Protein AF-A0A7C8Z5J9-F1 (afdb_monomer)

Organism: Opuntia streptacantha (NCBI:txid393608)

Structure (mmCIF, N/CA/C/O backbone):
data_AF-A0A7C8Z5J9-F1
#
_entry.id   AF-A0A7C8Z5J9-F1
#
loop_
_atom_site.group_PDB
_atom_site.id
_atom_site.type_symbol
_atom_site.label_atom_id
_atom_site.label_alt_id
_atom_site.label_comp_id
_atom_site.label_asym_id
_atom_site.label_entity_id
_atom_site.label_seq_id
_atom_site.pdbx_PDB_ins_code
_atom_site.Cartn_x
_atom_site.Cartn_y
_atom_site.Cartn_z
_atom_site.occupancy
_atom_site.B_iso_or_equiv
_atom_site.auth_seq_id
_atom_site.auth_comp_id
_atom_site.auth_asym_id
_atom_site.auth_atom_id
_atom_site.pdbx_PDB_model_num
ATOM 1 N N . ASN A 1 1 ? -13.419 -12.374 -8.502 1.00 90.88 1 ASN A N 1
ATOM 2 C CA . ASN A 1 1 ? -13.092 -11.054 -9.086 1.00 90.88 1 ASN A CA 1
ATOM 3 C C . ASN A 1 1 ? -13.280 -11.085 -10.606 1.00 90.88 1 ASN A C 1
ATOM 5 O O . ASN A 1 1 ? -12.340 -11.449 -11.307 1.00 90.88 1 ASN A O 1
ATOM 9 N N . PRO A 1 2 ? -14.476 -10.765 -11.131 1.00 92.62 2 PRO A N 1
ATOM 10 C CA . PRO A 1 2 ? -14.713 -10.755 -12.578 1.00 92.62 2 PRO A CA 1
ATOM 11 C C . PRO A 1 2 ? -14.007 -9.598 -13.309 1.00 92.62 2 PRO A C 1
ATOM 13 O O . PRO A 1 2 ? -13.782 -9.714 -14.511 1.00 92.62 2 PRO A O 1
ATOM 16 N N . VAL A 1 3 ? -13.635 -8.524 -12.597 1.00 96.44 3 VAL A N 1
ATOM 17 C CA . VAL A 1 3 ? -13.007 -7.320 -13.164 1.00 96.44 3 VAL A CA 1
ATOM 18 C C . VAL A 1 3 ? -11.519 -7.552 -13.427 1.00 96.44 3 VAL A C 1
ATOM 20 O O . VAL A 1 3 ? -11.100 -7.603 -14.579 1.00 96.44 3 VAL A O 1
ATOM 23 N N . HIS A 1 4 ? -10.718 -7.752 -12.376 1.00 95.44 4 HIS A N 1
ATOM 24 C CA . HIS A 1 4 ? -9.261 -7.865 -12.521 1.00 95.44 4 HIS A CA 1
ATOM 25 C C . HIS A 1 4 ? -8.777 -9.305 -12.695 1.00 95.44 4 HIS A C 1
ATOM 27 O O . HIS A 1 4 ? -7.658 -9.507 -13.153 1.00 95.44 4 HIS A O 1
ATOM 33 N N . LYS A 1 5 ? -9.600 -10.310 -12.350 1.00 96.69 5 LYS A N 1
ATOM 34 C CA . LYS A 1 5 ? -9.246 -11.745 -12.420 1.00 96.69 5 LYS A CA 1
ATOM 35 C C . LYS A 1 5 ? -7.921 -12.084 -11.714 1.00 96.69 5 LYS A C 1
ATOM 37 O O . LYS A 1 5 ? -7.218 -13.007 -12.112 1.00 96.69 5 LYS A O 1
ATOM 42 N N . LYS A 1 6 ? -7.598 -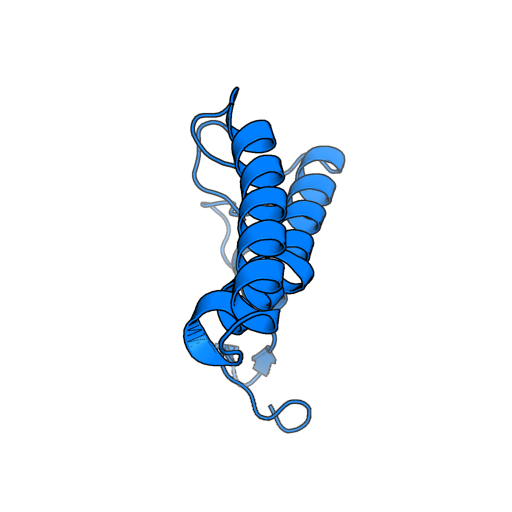11.333 -10.660 1.00 95.62 6 LYS A N 1
ATOM 43 C CA . LYS A 1 6 ? -6.409 -11.503 -9.819 1.00 95.62 6 LYS A CA 1
ATOM 44 C C . LYS A 1 6 ? -6.789 -11.979 -8.419 1.00 95.62 6 LYS A C 1
ATOM 46 O O . LYS A 1 6 ? -7.922 -11.779 -7.974 1.00 95.62 6 LYS A O 1
ATOM 51 N N . VAL A 1 7 ? -5.814 -12.599 -7.763 1.00 96.56 7 VAL A N 1
ATOM 52 C CA . VAL A 1 7 ? -5.786 -12.858 -6.317 1.00 96.56 7 VAL A CA 1
ATOM 53 C C . VAL A 1 7 ? -4.953 -11.767 -5.622 1.00 96.56 7 VAL A C 1
ATOM 55 O O . VAL A 1 7 ? -4.088 -11.192 -6.288 1.00 96.56 7 VAL A O 1
ATOM 58 N N . PRO A 1 8 ? -5.170 -11.494 -4.319 1.00 97.50 8 PRO A N 1
ATOM 59 C CA . PRO A 1 8 ? -6.138 -12.132 -3.416 1.00 97.50 8 PRO A CA 1
ATOM 60 C C . PRO A 1 8 ? -7.597 -11.689 -3.632 1.00 97.50 8 PRO A C 1
ATOM 62 O O . PRO A 1 8 ? -7.880 -10.615 -4.156 1.00 97.50 8 PRO A O 1
ATOM 65 N N . VAL A 1 9 ? -8.530 -12.553 -3.216 1.00 98.06 9 VAL A N 1
ATOM 66 C CA . VAL A 1 9 ? -9.964 -12.251 -3.072 1.00 98.06 9 VAL A CA 1
ATOM 67 C C . VAL A 1 9 ? -10.399 -12.777 -1.709 1.00 98.06 9 VAL A C 1
ATOM 69 O O . VAL A 1 9 ? -10.289 -13.978 -1.464 1.00 98.06 9 VAL A O 1
ATOM 72 N N . LEU A 1 10 ? -10.890 -11.901 -0.835 1.00 98.31 10 LEU A N 1
ATOM 73 C CA . LEU A 1 10 ? -11.493 -12.298 0.436 1.00 98.31 10 LEU A CA 1
ATOM 74 C C . LEU A 1 10 ? -12.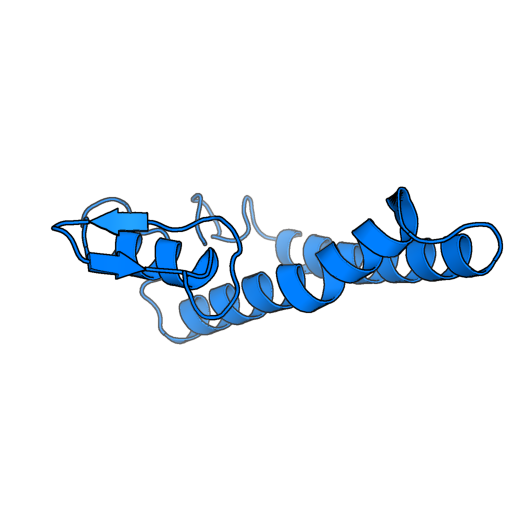987 -12.547 0.221 1.00 98.31 10 LEU A C 1
ATOM 76 O O . LEU A 1 10 ? -13.677 -11.702 -0.346 1.00 98.31 10 LEU A O 1
ATOM 80 N N . VAL A 1 11 ? -13.497 -13.687 0.687 1.00 98.06 11 VAL A N 1
ATOM 81 C CA . VAL A 1 11 ? -14.937 -13.979 0.701 1.00 98.06 11 VAL A CA 1
ATOM 82 C C . VAL A 1 11 ? -15.398 -14.047 2.151 1.00 98.06 11 VAL A C 1
ATOM 84 O O . VAL A 1 11 ? -14.979 -14.935 2.888 1.00 98.06 11 VAL A O 1
ATOM 87 N N . HIS A 1 12 ? -16.255 -13.111 2.559 1.00 98.00 12 HIS A N 1
ATOM 88 C CA . HIS A 1 12 ? -16.813 -13.043 3.910 1.00 98.00 12 HIS A CA 1
ATOM 89 C C . HIS A 1 12 ? -18.334 -12.868 3.829 1.00 98.00 12 HIS A C 1
ATOM 91 O O . HIS A 1 12 ? -18.818 -11.895 3.251 1.00 98.00 12 HIS A O 1
ATOM 97 N N . ASN A 1 13 ? -19.093 -13.819 4.389 1.00 96.75 13 ASN A N 1
ATOM 98 C CA . ASN A 1 13 ? -20.565 -13.853 4.343 1.00 96.75 13 ASN A CA 1
ATOM 99 C C . ASN A 1 13 ? -21.119 -13.701 2.915 1.00 96.75 13 ASN A C 1
ATOM 101 O O . ASN A 1 13 ? -21.925 -12.811 2.643 1.00 96.75 13 ASN A O 1
ATOM 105 N N . ASP A 1 14 ? -20.602 -14.520 1.994 1.00 96.19 14 ASP A N 1
ATOM 106 C CA . ASP A 1 14 ? -20.942 -14.533 0.562 1.00 96.19 14 ASP A CA 1
ATOM 107 C C . ASP A 1 14 ? -20.673 -13.218 -0.198 1.00 96.19 14 ASP A C 1
ATOM 109 O O . ASP A 1 14 ? -21.014 -13.083 -1.375 1.00 96.19 14 ASP A O 1
ATOM 113 N N . LYS A 1 15 ? -19.996 -12.249 0.433 1.00 97.12 15 LYS A N 1
ATOM 114 C CA . LYS A 1 15 ? -19.533 -11.009 -0.199 1.00 97.12 15 LYS A CA 1
ATOM 115 C C . LYS A 1 15 ? -18.054 -11.129 -0.538 1.00 97.12 15 LYS A C 1
ATOM 117 O O . LYS A 1 15 ? -17.242 -11.509 0.302 1.00 97.12 15 LYS A O 1
ATOM 122 N N . SER A 1 16 ? -17.706 -10.806 -1.781 1.00 97.56 16 SER A N 1
ATOM 123 C CA . SER A 1 16 ? -16.321 -10.814 -2.261 1.00 97.56 16 SER A CA 1
ATOM 124 C C . SER A 1 16 ? -15.705 -9.419 -2.183 1.00 97.56 16 SER A C 1
ATOM 126 O O . SER A 1 16 ? -16.283 -8.471 -2.711 1.00 97.56 16 SER A O 1
ATOM 128 N N . ILE A 1 17 ? -14.512 -9.320 -1.600 1.00 98.25 17 ILE A N 1
ATOM 129 C CA . ILE A 1 17 ? -13.681 -8.112 -1.526 1.00 98.25 17 ILE A CA 1
ATOM 130 C C . ILE A 1 17 ? -12.367 -8.404 -2.256 1.00 98.25 17 ILE A C 1
ATOM 132 O O . ILE A 1 17 ? -11.833 -9.514 -2.188 1.00 98.25 17 ILE A O 1
ATOM 136 N N . VAL A 1 18 ? -11.884 -7.432 -3.022 1.00 97.62 18 VAL A N 1
ATOM 137 C CA . VAL A 1 18 ? -10.734 -7.556 -3.928 1.00 97.62 18 VAL A CA 1
ATOM 138 C C . VAL A 1 18 ? -9.753 -6.419 -3.664 1.00 97.62 18 VAL A C 1
ATOM 140 O O . VAL A 1 18 ? -10.142 -5.441 -3.036 1.00 97.62 18 VAL A O 1
ATOM 143 N N . GLU A 1 19 ? -8.528 -6.547 -4.178 1.00 97.06 19 GLU A N 1
ATOM 144 C CA . GLU A 1 19 ? -7.367 -5.692 -3.878 1.00 97.06 19 GLU A CA 1
ATOM 145 C C . GLU A 1 19 ? -6.838 -5.894 -2.451 1.00 97.06 19 GLU A C 1
ATOM 147 O O . GLU A 1 19 ? -7.570 -5.790 -1.471 1.00 97.06 19 GLU A O 1
ATOM 152 N N . SER A 1 20 ? -5.547 -6.214 -2.323 1.00 97.25 20 SER A N 1
ATOM 153 C CA . SER A 1 20 ? -4.911 -6.568 -1.043 1.00 97.25 20 SER A CA 1
ATOM 154 C C . SER A 1 20 ? -5.063 -5.472 0.012 1.00 97.25 20 SER A C 1
ATOM 156 O O . SER A 1 20 ? -5.461 -5.768 1.134 1.00 97.25 20 SER A O 1
ATOM 158 N N . GLN A 1 21 ? -4.810 -4.215 -0.356 1.00 97.19 21 GLN A N 1
ATOM 159 C CA . GLN A 1 21 ? -4.937 -3.069 0.549 1.00 97.19 21 GLN A CA 1
ATOM 160 C C . GLN A 1 21 ? -6.381 -2.865 1.026 1.00 97.19 21 GLN A C 1
ATOM 162 O O . GLN A 1 21 ? -6.622 -2.698 2.217 1.00 97.19 21 GLN A O 1
ATOM 167 N N . ILE A 1 22 ? -7.359 -2.972 0.120 1.00 97.81 22 ILE A N 1
ATOM 168 C CA . ILE A 1 22 ? -8.787 -2.858 0.457 1.00 97.81 22 ILE A CA 1
ATOM 169 C C . ILE A 1 22 ? -9.222 -4.014 1.368 1.00 97.81 22 ILE A C 1
ATOM 171 O O . ILE A 1 22 ? -9.990 -3.812 2.306 1.00 97.81 22 ILE A O 1
ATOM 175 N N . ILE A 1 23 ? -8.726 -5.230 1.116 1.00 98.25 23 ILE A N 1
ATOM 176 C CA . ILE A 1 23 ? -8.969 -6.393 1.978 1.00 98.25 23 ILE A CA 1
ATOM 177 C C . ILE A 1 23 ? -8.435 -6.138 3.394 1.00 98.25 23 ILE A C 1
ATOM 179 O O . ILE A 1 23 ? -9.127 -6.462 4.357 1.00 98.25 23 ILE A O 1
ATOM 183 N N . LEU A 1 24 ? -7.238 -5.560 3.531 1.00 97.25 24 LEU A N 1
ATOM 184 C CA . LEU A 1 24 ? -6.656 -5.238 4.836 1.00 97.25 24 LEU A CA 1
ATOM 185 C C . LEU A 1 24 ? -7.453 -4.157 5.576 1.00 97.25 24 LEU A C 1
ATOM 187 O O . LEU A 1 24 ? -7.744 -4.348 6.753 1.00 97.25 24 LEU A O 1
ATOM 191 N N . GLU A 1 25 ? -7.876 -3.085 4.898 1.00 96.88 25 GLU A N 1
ATOM 192 C CA . GLU A 1 25 ? -8.744 -2.062 5.508 1.00 96.88 25 GLU A CA 1
ATOM 193 C C . GLU A 1 25 ? -10.088 -2.664 5.955 1.00 96.88 25 GLU A C 1
ATOM 195 O O . GLU A 1 25 ? -10.541 -2.424 7.072 1.00 96.88 25 GLU A O 1
ATOM 200 N N . TYR A 1 26 ? -10.693 -3.534 5.140 1.00 97.44 26 TYR A N 1
ATOM 201 C CA . TYR A 1 26 ? -11.918 -4.239 5.521 1.00 97.44 26 TYR A CA 1
ATOM 202 C C . TYR A 1 26 ? -11.730 -5.120 6.763 1.00 97.44 26 TYR A C 1
ATOM 204 O O . TYR A 1 26 ? -12.616 -5.181 7.618 1.00 97.44 26 TYR A O 1
ATOM 212 N N . ILE A 1 27 ? -10.599 -5.827 6.858 1.00 97.06 27 ILE A N 1
ATOM 213 C CA . ILE A 1 27 ? -10.274 -6.649 8.028 1.00 97.06 27 ILE A CA 1
ATOM 214 C C . ILE A 1 27 ? -10.147 -5.765 9.273 1.00 97.06 27 ILE A C 1
ATOM 216 O O . ILE A 1 27 ? -10.750 -6.088 10.298 1.00 97.06 27 ILE A O 1
ATOM 220 N N . ASP A 1 28 ? -9.427 -4.649 9.164 1.00 96.25 28 ASP A N 1
ATOM 221 C CA . ASP A 1 28 ? -9.211 -3.699 10.257 1.00 96.25 28 ASP A CA 1
ATOM 222 C C . ASP A 1 28 ? -10.529 -3.127 10.808 1.00 96.25 28 ASP A C 1
ATOM 224 O O . ASP A 1 28 ? -10.741 -3.059 12.018 1.00 96.25 28 ASP A O 1
ATOM 228 N N . GLU A 1 29 ? -11.467 -2.794 9.919 1.00 96.25 29 GLU A N 1
ATOM 229 C CA . GLU A 1 29 ? -12.778 -2.251 10.289 1.00 96.25 29 GLU A CA 1
ATOM 230 C C . GLU A 1 29 ? -13.763 -3.316 10.805 1.00 96.25 29 GLU A C 1
ATOM 232 O O . GLU A 1 29 ? -14.691 -2.999 11.553 1.00 96.25 29 GLU A O 1
ATOM 237 N N . THR A 1 30 ? -13.591 -4.583 10.413 1.00 97.12 30 THR A N 1
ATOM 238 C CA . THR A 1 30 ? -14.532 -5.669 10.745 1.00 97.12 30 THR A CA 1
ATOM 239 C C . THR A 1 30 ? -14.206 -6.351 12.074 1.00 97.12 30 THR A C 1
ATOM 241 O O . THR A 1 30 ? -15.124 -6.734 12.806 1.00 97.12 30 THR A O 1
ATOM 244 N N . TRP A 1 31 ? -12.920 -6.526 12.399 1.00 95.06 31 TRP A N 1
ATOM 245 C CA . TRP A 1 31 ? -12.476 -7.241 13.600 1.00 95.06 31 TRP A CA 1
ATOM 246 C C . TRP A 1 31 ? -11.717 -6.313 14.558 1.00 95.06 31 TRP A C 1
ATOM 248 O O . TRP A 1 31 ? -10.496 -6.186 14.461 1.00 95.06 31 TRP A O 1
ATOM 258 N N . PRO A 1 32 ? -12.409 -5.695 15.532 1.00 88.12 32 PRO A N 1
ATOM 259 C CA . PRO A 1 32 ? -11.769 -4.779 16.466 1.00 88.12 32 PRO A CA 1
ATOM 260 C C . PRO A 1 32 ? -10.809 -5.502 17.425 1.00 88.12 32 PRO A C 1
ATOM 262 O O . PRO A 1 32 ? -10.979 -6.680 17.745 1.00 88.12 32 PRO A O 1
ATOM 265 N N . GLY A 1 33 ? -9.829 -4.759 17.946 1.00 88.56 33 GLY A N 1
ATOM 266 C CA . GLY A 1 33 ? -8.920 -5.200 19.015 1.00 88.56 33 GLY A CA 1
ATOM 267 C C . GLY A 1 33 ? -7.449 -5.299 18.610 1.00 88.56 33 GLY A C 1
ATOM 268 O O . GLY A 1 33 ? -6.589 -5.237 19.482 1.00 88.56 33 GLY A O 1
ATOM 269 N N . HIS A 1 34 ? -7.156 -5.380 17.310 1.00 87.19 34 HIS A N 1
ATOM 270 C CA . HIS A 1 34 ? -5.789 -5.407 16.779 1.00 87.19 34 HIS A CA 1
ATOM 271 C C . HIS A 1 34 ? -5.690 -4.480 15.560 1.00 87.19 34 HIS A C 1
ATOM 273 O O . HIS A 1 34 ? -5.746 -4.968 14.433 1.00 87.19 34 HIS A O 1
ATOM 279 N N . PRO A 1 35 ? -5.609 -3.152 15.774 1.00 91.81 35 PRO A N 1
ATOM 280 C CA . PRO A 1 35 ? -5.629 -2.198 14.677 1.00 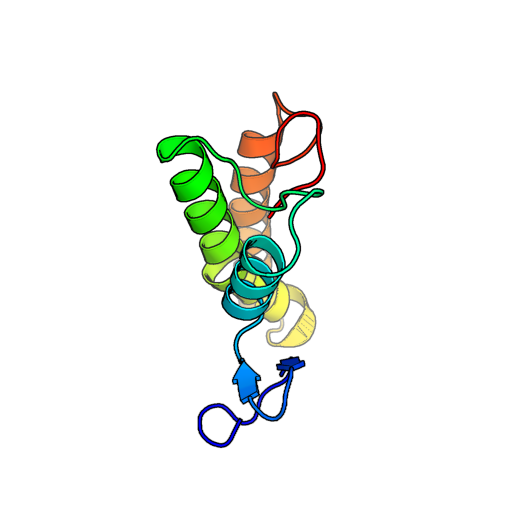91.81 35 PRO A CA 1
ATOM 281 C C . PRO A 1 35 ? -4.378 -2.345 13.804 1.00 91.81 35 PRO A C 1
ATOM 283 O O . PRO A 1 35 ? -3.253 -2.264 14.295 1.00 91.81 35 PRO A O 1
ATOM 286 N N . ILE A 1 36 ? -4.600 -2.544 12.512 1.00 94.81 36 ILE A N 1
ATOM 287 C CA . ILE A 1 36 ? -3.609 -2.493 11.439 1.00 94.81 36 ILE A CA 1
ATOM 288 C C . ILE A 1 36 ? -3.376 -1.028 11.055 1.00 94.81 36 ILE A C 1
ATOM 290 O O . ILE A 1 36 ? -2.235 -0.609 10.854 1.00 94.81 36 ILE A O 1
ATOM 294 N N . MET A 1 37 ? -4.447 -0.228 10.993 1.00 95.56 37 MET A N 1
ATOM 295 C CA . MET A 1 37 ? -4.353 1.188 10.648 1.00 95.56 37 MET A CA 1
ATOM 296 C C . MET A 1 37 ? -4.157 2.075 11.886 1.00 95.56 37 MET A C 1
ATOM 298 O O . MET A 1 37 ? -4.784 1.859 12.931 1.00 95.56 37 MET A O 1
ATOM 302 N N . PRO A 1 38 ? -3.357 3.150 11.768 1.00 94.31 38 PRO A N 1
ATOM 303 C CA . PRO A 1 38 ? -3.329 4.207 12.767 1.00 94.31 38 PRO A CA 1
ATOM 304 C C . PRO A 1 38 ? -4.709 4.852 12.951 1.00 94.31 38 PRO A C 1
ATOM 306 O O . PRO A 1 38 ? -5.478 5.013 12.001 1.00 94.31 38 PRO A O 1
ATOM 309 N N . GLN A 1 39 ? -5.008 5.268 14.182 1.00 92.31 39 GLN A N 1
ATOM 310 C CA . GLN A 1 39 ? -6.259 5.968 14.498 1.00 92.31 39 GLN A CA 1
ATOM 311 C C . GLN A 1 39 ? -6.192 7.459 14.149 1.00 92.31 39 GLN A C 1
ATOM 313 O O . GLN A 1 39 ? -7.202 8.054 13.764 1.00 92.31 39 GLN A O 1
ATOM 318 N N . ASP A 1 40 ? -5.004 8.063 14.257 1.00 95.00 40 ASP A N 1
ATOM 319 C CA . ASP A 1 40 ? -4.800 9.452 13.864 1.00 95.00 40 ASP A CA 1
ATOM 320 C C . ASP A 1 40 ? -5.010 9.621 12.342 1.00 95.00 40 ASP A C 1
ATOM 322 O O . ASP A 1 40 ? -4.487 8.828 11.549 1.00 95.00 40 ASP A O 1
ATOM 326 N N . PRO A 1 41 ? -5.796 10.619 11.890 1.00 97.31 41 PRO A N 1
ATOM 327 C CA . PRO A 1 41 ? -6.075 10.808 10.471 1.00 97.31 41 PRO A CA 1
ATOM 328 C C . PRO A 1 41 ? -4.836 11.053 9.606 1.00 97.31 41 PRO A C 1
ATOM 330 O O . PRO A 1 41 ? -4.809 10.578 8.470 1.00 97.31 41 PRO A O 1
ATOM 333 N N . TYR A 1 42 ? -3.842 11.786 10.113 1.00 96.69 42 TYR A N 1
ATOM 334 C CA . TYR A 1 42 ? -2.619 12.079 9.374 1.00 96.69 42 TYR A CA 1
ATOM 335 C C . TYR A 1 42 ? -1.761 10.822 9.249 1.00 96.69 42 TYR A C 1
ATOM 337 O O . TYR A 1 42 ? -1.393 10.446 8.137 1.00 96.69 42 TYR A O 1
ATOM 345 N N . ASP A 1 43 ? -1.530 10.116 10.355 1.00 94.50 43 ASP A N 1
ATOM 346 C CA . ASP A 1 43 ? -0.728 8.888 10.338 1.00 94.50 43 ASP A CA 1
ATOM 347 C C . ASP A 1 43 ? -1.361 7.815 9.447 1.00 94.50 43 ASP A C 1
ATOM 349 O O . ASP A 1 43 ? -0.678 7.134 8.683 1.00 94.50 43 ASP A O 1
ATOM 353 N N . ARG A 1 44 ? -2.692 7.709 9.465 1.00 96.50 44 ARG A N 1
ATOM 354 C CA . ARG A 1 44 ? -3.443 6.813 8.581 1.00 96.50 44 ARG A CA 1
ATOM 355 C C . ARG A 1 44 ? -3.320 7.197 7.107 1.00 96.50 44 ARG A C 1
ATOM 357 O O . ARG A 1 44 ? -3.228 6.319 6.251 1.00 96.50 44 ARG A O 1
ATOM 364 N N . ALA A 1 45 ? -3.325 8.493 6.792 1.00 97.88 45 ALA A N 1
ATOM 365 C CA . ALA A 1 45 ? -3.073 8.962 5.431 1.00 97.88 45 ALA A CA 1
ATOM 366 C C . ALA A 1 45 ? -1.642 8.626 4.986 1.00 97.88 45 ALA A C 1
ATOM 368 O O . ALA A 1 45 ? -1.445 8.197 3.849 1.00 97.88 45 ALA A O 1
ATOM 369 N N . MET A 1 46 ? -0.667 8.740 5.890 1.00 96.38 46 MET A N 1
ATOM 370 C CA . MET A 1 46 ? 0.717 8.375 5.602 1.00 96.38 46 MET A CA 1
ATOM 371 C C . MET A 1 46 ? 0.914 6.871 5.410 1.00 96.38 46 MET A C 1
ATOM 373 O O . MET A 1 46 ? 1.633 6.476 4.495 1.00 96.38 46 MET A O 1
ATOM 377 N N . ALA A 1 47 ? 0.238 6.031 6.196 1.00 96.31 47 ALA A N 1
ATOM 378 C CA . ALA A 1 47 ? 0.248 4.582 5.998 1.00 96.31 47 ALA A CA 1
ATOM 379 C C . ALA A 1 47 ? -0.266 4.203 4.597 1.00 96.31 47 ALA A C 1
ATOM 381 O O . ALA A 1 47 ? 0.391 3.459 3.871 1.00 96.31 47 ALA A O 1
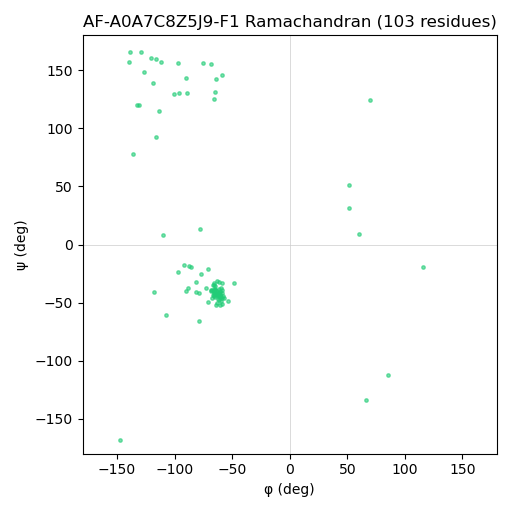ATOM 382 N N . ARG A 1 48 ? -1.387 4.798 4.157 1.00 97.81 48 ARG A N 1
ATOM 383 C CA . ARG A 1 48 ? -1.924 4.596 2.797 1.00 97.81 48 ARG A CA 1
ATOM 384 C C . ARG A 1 48 ? -0.972 5.076 1.710 1.00 97.81 48 ARG A C 1
ATOM 386 O O . ARG A 1 48 ? -0.825 4.404 0.693 1.00 97.81 48 ARG A O 1
ATOM 393 N N . PHE A 1 49 ? -0.340 6.231 1.913 1.00 97.44 49 PHE A N 1
ATOM 394 C CA . PHE A 1 49 ? 0.641 6.758 0.971 1.00 97.44 49 PHE A CA 1
ATOM 395 C C . PHE A 1 49 ? 1.796 5.774 0.774 1.00 97.44 49 PHE A C 1
ATOM 397 O O . PHE A 1 49 ? 2.104 5.421 -0.363 1.00 97.44 49 PHE A O 1
ATOM 404 N N . TRP A 1 50 ? 2.399 5.295 1.864 1.00 97.38 50 TRP A N 1
ATOM 405 C CA . TRP A 1 50 ? 3.533 4.378 1.778 1.00 97.38 50 TRP A CA 1
ATOM 406 C C . TRP A 1 50 ? 3.140 3.010 1.224 1.00 97.38 50 TRP A C 1
ATOM 408 O O . TRP A 1 50 ? 3.852 2.488 0.371 1.00 97.38 50 TRP A O 1
ATOM 418 N N . ALA A 1 51 ? 1.985 2.462 1.610 1.00 97.25 51 ALA A N 1
ATOM 419 C CA . ALA A 1 51 ? 1.478 1.223 1.025 1.00 97.25 51 ALA A CA 1
ATOM 420 C C . ALA A 1 51 ? 1.269 1.354 -0.494 1.00 97.25 51 ALA A C 1
ATOM 422 O O . ALA A 1 51 ? 1.700 0.499 -1.268 1.00 97.25 51 ALA A O 1
ATOM 423 N N . ASN A 1 52 ? 0.662 2.453 -0.953 1.00 97.44 52 ASN A N 1
ATOM 424 C CA . ASN A 1 52 ? 0.496 2.721 -2.381 1.00 97.44 52 ASN A CA 1
ATOM 425 C C . ASN A 1 52 ? 1.849 2.899 -3.094 1.00 97.44 52 ASN A C 1
ATOM 427 O O . ASN A 1 52 ? 2.054 2.329 -4.162 1.00 97.44 52 ASN A O 1
ATOM 431 N N . PHE A 1 53 ? 2.801 3.609 -2.480 1.00 97.69 53 PHE A N 1
ATOM 432 C CA . PHE A 1 53 ? 4.155 3.754 -3.016 1.00 97.69 53 PHE A CA 1
ATOM 433 C C . PHE A 1 53 ? 4.852 2.397 -3.194 1.00 97.69 53 PHE A C 1
ATOM 435 O O . PHE A 1 53 ? 5.514 2.178 -4.211 1.00 97.69 53 PHE A O 1
ATOM 442 N N . ILE A 1 54 ? 4.668 1.462 -2.256 1.00 97.12 54 ILE A N 1
ATOM 443 C CA . ILE A 1 54 ? 5.198 0.101 -2.383 1.00 97.12 54 ILE A CA 1
ATOM 444 C C . ILE A 1 54 ? 4.616 -0.591 -3.619 1.00 97.12 54 ILE A C 1
ATOM 446 O O . ILE A 1 54 ? 5.386 -1.098 -4.439 1.00 97.12 54 ILE A O 1
ATOM 450 N N . ASP A 1 55 ? 3.291 -0.599 -3.775 1.00 95.12 55 ASP A N 1
ATOM 451 C CA . ASP A 1 55 ? 2.631 -1.287 -4.890 1.00 95.12 55 ASP A CA 1
ATOM 452 C C . ASP A 1 55 ? 2.995 -0.663 -6.247 1.00 95.12 55 ASP A C 1
ATOM 454 O O . ASP A 1 55 ? 3.359 -1.373 -7.190 1.00 95.12 55 ASP A O 1
ATOM 458 N N . ASP A 1 56 ? 2.976 0.667 -6.334 1.00 95.81 56 ASP A N 1
ATOM 459 C CA . ASP A 1 56 ? 3.176 1.385 -7.591 1.00 95.81 56 ASP A CA 1
ATOM 460 C C . ASP A 1 56 ? 4.652 1.465 -7.996 1.00 95.81 56 ASP A C 1
ATOM 462 O O . ASP A 1 56 ? 4.983 1.311 -9.178 1.00 95.81 56 ASP A O 1
ATOM 466 N N . LYS A 1 57 ? 5.553 1.717 -7.039 1.00 97.31 57 LYS A N 1
ATOM 467 C CA . LYS A 1 57 ? 6.971 2.008 -7.305 1.00 97.31 57 LYS A CA 1
ATOM 468 C C . LYS A 1 57 ? 7.878 0.854 -6.923 1.00 97.31 57 LYS A C 1
ATOM 470 O O . LYS A 1 57 ? 8.557 0.314 -7.801 1.00 97.31 57 LYS A O 1
ATOM 475 N N . CYS A 1 58 ? 7.891 0.451 -5.653 1.00 97.00 58 CYS A N 1
ATOM 476 C CA . CYS A 1 58 ? 8.850 -0.544 -5.164 1.00 97.00 58 CYS A CA 1
ATOM 477 C C . CYS A 1 58 ? 8.653 -1.902 -5.841 1.00 97.00 58 CYS A C 1
ATOM 479 O O . CYS A 1 58 ? 9.609 -2.458 -6.382 1.00 97.00 58 CYS A O 1
ATOM 481 N N . LEU A 1 59 ? 7.423 -2.425 -5.872 1.00 95.88 59 LEU A N 1
ATOM 482 C CA . LEU A 1 59 ? 7.138 -3.696 -6.530 1.00 95.88 59 LEU A CA 1
ATOM 483 C C . LEU A 1 59 ? 7.413 -3.579 -8.028 1.00 95.88 59 LEU A C 1
ATOM 485 O O . LEU A 1 59 ? 8.201 -4.353 -8.561 1.00 95.88 59 LEU A O 1
ATOM 489 N N . THR A 1 60 ? 6.865 -2.579 -8.715 1.00 95.69 60 THR A N 1
ATOM 490 C CA . THR A 1 60 ? 7.084 -2.430 -10.162 1.00 95.69 60 THR A CA 1
ATOM 491 C C . THR A 1 60 ? 8.571 -2.403 -10.544 1.00 95.69 60 THR A C 1
ATOM 493 O O . THR A 1 60 ? 8.978 -3.137 -11.448 1.00 95.69 60 THR A O 1
ATOM 496 N N . SER A 1 61 ? 9.389 -1.591 -9.866 1.00 97.06 61 SER A N 1
ATOM 497 C CA . SER A 1 61 ? 10.837 -1.499 -10.130 1.00 97.06 61 SER A CA 1
ATOM 498 C C . SER A 1 61 ? 11.568 -2.802 -9.785 1.00 97.06 61 SER A C 1
ATOM 500 O O . SER A 1 61 ? 12.311 -3.326 -10.616 1.00 97.06 61 SER A O 1
ATOM 502 N N . THR A 1 62 ? 11.269 -3.412 -8.635 1.00 97.12 62 THR A N 1
ATOM 503 C CA . THR A 1 62 ? 11.871 -4.688 -8.211 1.00 97.12 62 THR A CA 1
ATOM 504 C C . THR A 1 62 ? 11.537 -5.829 -9.174 1.00 97.12 62 THR A C 1
ATOM 506 O O . THR A 1 62 ? 12.413 -6.592 -9.578 1.00 97.12 62 THR A O 1
ATOM 509 N N . TRP A 1 63 ? 10.281 -5.947 -9.608 1.00 96.69 63 TRP A N 1
ATOM 510 C CA . TRP A 1 63 ? 9.868 -6.987 -10.550 1.00 96.69 63 TRP A CA 1
ATOM 511 C C . TRP A 1 63 ? 10.522 -6.809 -11.925 1.00 96.69 63 TRP A C 1
ATOM 513 O O . TRP A 1 63 ? 10.962 -7.794 -12.532 1.00 96.69 63 TRP A O 1
ATOM 523 N N . LYS A 1 64 ? 10.657 -5.563 -12.400 1.00 96.12 64 LYS A N 1
ATOM 524 C CA . LYS A 1 64 ? 11.422 -5.256 -13.616 1.00 96.12 64 LYS A CA 1
ATOM 525 C C . LYS A 1 64 ? 12.882 -5.677 -13.482 1.00 96.12 64 LYS A C 1
ATOM 527 O O . LYS A 1 64 ? 13.384 -6.354 -14.383 1.00 96.12 64 LYS A O 1
ATOM 532 N N . ALA A 1 65 ? 13.528 -5.316 -12.375 1.00 96.88 65 ALA A N 1
ATOM 533 C CA . ALA A 1 65 ? 14.937 -5.593 -12.117 1.00 96.88 65 ALA A CA 1
ATOM 534 C C . ALA A 1 65 ? 15.230 -7.095 -11.969 1.00 96.88 65 ALA A C 1
ATOM 536 O O . ALA A 1 65 ? 16.242 -7.587 -12.464 1.00 96.88 65 ALA A O 1
ATOM 537 N N . LEU A 1 66 ? 14.345 -7.852 -11.319 1.00 96.19 66 LEU A N 1
ATOM 538 C CA . LEU A 1 66 ? 14.597 -9.264 -11.022 1.00 96.19 66 LEU A CA 1
ATOM 539 C C . LEU A 1 66 ? 14.107 -10.205 -12.126 1.00 96.19 66 LEU A C 1
ATOM 541 O O . LEU A 1 66 ? 14.784 -11.177 -12.469 1.00 96.19 66 LEU A O 1
ATOM 545 N N . PHE A 1 67 ? 12.938 -9.933 -12.706 1.00 95.88 67 PHE A N 1
ATOM 546 C CA . PHE A 1 67 ? 12.231 -10.932 -13.507 1.00 95.88 67 PHE A CA 1
ATOM 547 C C . PHE A 1 67 ? 12.041 -10.529 -14.965 1.00 95.88 67 PHE A C 1
ATOM 549 O O . PHE A 1 67 ? 12.226 -11.381 -15.833 1.00 95.88 67 PHE A O 1
ATOM 556 N N . TRP A 1 68 ? 11.704 -9.269 -15.255 1.00 95.62 68 TRP A N 1
ATOM 557 C CA . TRP A 1 68 ? 11.180 -8.905 -16.581 1.00 95.62 68 TRP A CA 1
ATOM 558 C C . TRP A 1 68 ? 12.202 -8.339 -17.566 1.00 95.62 68 TRP A C 1
ATOM 560 O O . TRP A 1 68 ? 11.974 -8.432 -18.769 1.00 95.62 68 TRP A O 1
ATOM 570 N N . THR A 1 69 ? 13.314 -7.774 -17.097 1.00 96.38 69 THR A N 1
ATOM 571 C CA . THR A 1 69 ? 14.295 -7.100 -17.969 1.00 96.38 69 THR A CA 1
ATOM 572 C C . THR A 1 69 ? 15.682 -7.739 -17.882 1.00 96.38 69 THR A C 1
ATOM 574 O O . THR A 1 69 ? 15.979 -8.486 -16.945 1.00 96.38 69 THR A O 1
ATOM 577 N N . ARG A 1 70 ? 16.537 -7.501 -18.887 1.00 96.50 70 ARG A N 1
ATOM 578 C CA . ARG A 1 70 ? 17.924 -8.004 -18.953 1.00 96.50 70 ARG A CA 1
ATOM 579 C C . ARG A 1 70 ? 18.865 -6.934 -19.504 1.00 96.50 70 ARG A C 1
ATOM 581 O O . ARG A 1 70 ? 18.440 -6.039 -20.229 1.00 96.50 70 ARG A O 1
ATOM 588 N N . GLY A 1 71 ? 20.153 -7.055 -19.187 1.00 96.12 71 GLY A N 1
ATOM 589 C CA . GLY A 1 71 ? 21.186 -6.152 -19.697 1.00 96.12 71 GLY A CA 1
ATOM 590 C 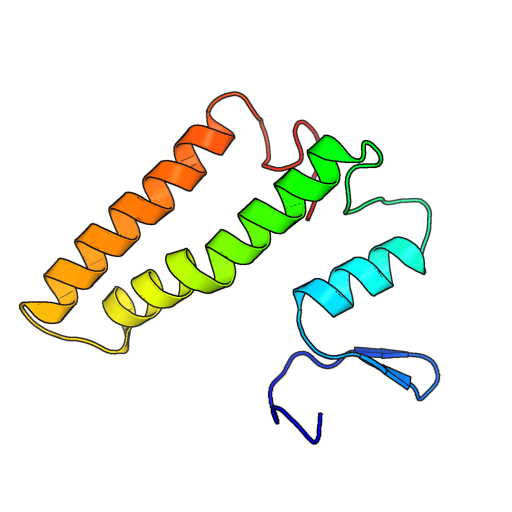C . GLY A 1 71 ? 21.019 -4.728 -19.168 1.00 96.12 71 GLY A C 1
ATOM 591 O O . GLY A 1 71 ? 20.794 -4.522 -17.980 1.00 96.12 71 GLY A O 1
ATOM 592 N N . GLU A 1 72 ? 21.125 -3.738 -20.051 1.00 96.06 72 GLU A N 1
ATOM 593 C CA . GLU A 1 72 ? 21.120 -2.325 -19.656 1.00 96.06 72 GLU A CA 1
ATOM 594 C C . GLU A 1 72 ? 19.790 -1.870 -19.035 1.00 96.06 72 GLU A C 1
ATOM 596 O O . GLU A 1 72 ? 19.785 -1.083 -18.092 1.00 96.06 72 GLU A O 1
ATOM 601 N N . GLU A 1 73 ? 18.657 -2.391 -19.511 1.00 95.31 73 GLU A N 1
ATOM 602 C CA . GLU A 1 73 ? 17.349 -2.081 -18.917 1.00 95.31 73 GLU A CA 1
ATOM 603 C C . GLU A 1 73 ? 17.220 -2.638 -17.497 1.00 95.31 73 GLU A C 1
ATOM 605 O O . GLU A 1 73 ? 16.646 -1.984 -16.629 1.00 95.31 73 GLU A O 1
ATOM 610 N N . GLN A 1 74 ? 17.815 -3.806 -17.243 1.00 97.06 74 GLN A N 1
ATOM 611 C CA . GLN A 1 74 ? 17.852 -4.400 -15.910 1.00 97.06 74 GLN A CA 1
ATOM 612 C C . GLN A 1 74 ? 18.680 -3.569 -14.944 1.00 97.06 74 GLN A C 1
ATOM 614 O O . GLN A 1 74 ? 18.265 -3.366 -13.807 1.00 97.06 74 GLN A O 1
ATOM 619 N N . ARG A 1 75 ? 19.828 -3.059 -15.402 1.00 96.38 75 ARG A N 1
ATOM 620 C CA . ARG A 1 75 ? 20.689 -2.191 -14.596 1.00 96.38 75 ARG A CA 1
ATOM 621 C C . ARG A 1 75 ? 19.961 -0.912 -14.184 1.00 96.38 75 ARG A C 1
ATOM 623 O O . ARG A 1 75 ? 19.960 -0.577 -13.009 1.00 96.38 75 ARG A O 1
ATOM 630 N N . LYS A 1 76 ? 19.253 -0.272 -15.119 1.00 97.12 76 LYS A N 1
ATOM 631 C CA . LYS A 1 76 ? 18.419 0.907 -14.828 1.00 97.12 76 LYS A CA 1
ATOM 632 C C . LYS A 1 76 ? 17.277 0.595 -13.861 1.00 97.12 76 LYS A C 1
ATOM 634 O O . LYS A 1 76 ? 17.013 1.377 -12.959 1.00 97.12 76 LYS A O 1
ATOM 639 N N . ALA A 1 77 ? 16.609 -0.546 -14.034 1.00 97.38 77 ALA A N 1
ATOM 640 C CA . ALA A 1 77 ? 15.548 -0.967 -13.123 1.00 97.38 77 ALA A CA 1
ATOM 641 C C . ALA A 1 77 ? 16.081 -1.279 -11.715 1.00 97.38 77 ALA A C 1
ATOM 643 O O . ALA A 1 77 ? 15.372 -1.046 -10.741 1.00 97.38 77 ALA A O 1
ATOM 644 N N . LEU A 1 78 ? 17.310 -1.796 -11.603 1.00 97.81 78 LEU A N 1
ATOM 645 C CA . LEU A 1 78 ? 17.967 -2.030 -10.319 1.00 97.81 78 LEU A CA 1
ATOM 646 C C . LEU A 1 78 ? 18.287 -0.706 -9.617 1.00 97.81 78 LEU A C 1
ATOM 648 O O . LEU A 1 78 ? 17.943 -0.564 -8.452 1.00 97.81 78 LEU A O 1
ATOM 652 N N . GLU A 1 79 ? 18.853 0.268 -10.336 1.00 97.88 79 GLU A N 1
ATOM 653 C CA . GLU A 1 79 ? 19.102 1.620 -9.812 1.00 97.88 79 GLU A CA 1
ATOM 654 C C . GLU A 1 79 ? 17.792 2.282 -9.329 1.00 97.88 79 GLU A C 1
ATOM 656 O O . GLU A 1 79 ? 17.736 2.815 -8.223 1.00 97.88 79 GLU A O 1
ATOM 661 N N . GLU A 1 80 ? 16.705 2.178 -10.106 1.00 97.75 80 GLU A N 1
ATOM 662 C CA . GLU A 1 80 ? 15.376 2.676 -9.709 1.00 97.75 80 GLU A CA 1
ATOM 663 C C . GLU A 1 80 ? 14.826 1.942 -8.469 1.00 97.75 80 GLU A C 1
ATOM 665 O O . 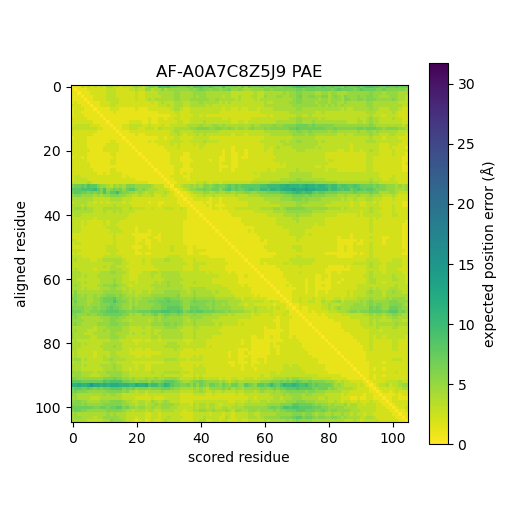GLU A 1 80 ? 14.221 2.558 -7.590 1.00 97.75 80 GLU A O 1
ATOM 670 N N . ALA A 1 81 ? 15.017 0.623 -8.378 1.00 97.88 81 ALA A N 1
ATOM 671 C CA . ALA A 1 81 ? 14.580 -0.162 -7.226 1.00 97.88 81 ALA A CA 1
ATOM 672 C C . ALA A 1 81 ? 15.360 0.215 -5.957 1.00 97.88 81 ALA A C 1
ATOM 674 O O . ALA A 1 81 ? 14.746 0.392 -4.907 1.00 97.88 81 ALA A O 1
ATOM 675 N N . GLU A 1 82 ? 16.681 0.383 -6.057 1.00 98.00 82 GLU A N 1
ATOM 676 C CA . GLU A 1 82 ? 17.534 0.844 -4.958 1.00 98.00 82 GLU A CA 1
ATOM 677 C C . GLU A 1 82 ? 17.121 2.241 -4.477 1.00 98.00 82 GLU A C 1
ATOM 679 O O . GLU A 1 82 ? 16.981 2.453 -3.274 1.00 98.00 82 GLU A O 1
ATOM 684 N N . GLU A 1 83 ? 16.841 3.176 -5.391 1.00 98.12 83 GLU A N 1
ATOM 685 C CA . GLU A 1 83 ? 16.357 4.513 -5.030 1.00 98.12 83 GLU A CA 1
ATOM 686 C C . GLU A 1 83 ? 15.009 4.454 -4.292 1.00 98.12 83 GLU A C 1
ATOM 688 O O . GLU A 1 83 ? 14.852 5.052 -3.223 1.00 98.12 83 GLU A O 1
ATOM 693 N N . ASN A 1 84 ? 14.045 3.692 -4.822 1.00 98.00 84 ASN A N 1
ATOM 694 C CA . ASN A 1 84 ? 12.727 3.536 -4.205 1.00 98.00 84 ASN A CA 1
ATOM 695 C C . ASN A 1 84 ? 12.813 2.895 -2.813 1.00 98.00 84 ASN A C 1
ATOM 697 O O . ASN A 1 84 ? 12.152 3.353 -1.881 1.00 98.00 84 ASN A O 1
ATOM 701 N N . LEU A 1 85 ? 13.638 1.857 -2.653 1.00 97.31 85 LEU A N 1
ATOM 702 C CA . LEU A 1 85 ? 13.883 1.231 -1.353 1.00 97.31 85 LEU A CA 1
ATOM 703 C C . LEU A 1 85 ? 14.603 2.186 -0.394 1.00 97.31 85 LEU A C 1
ATOM 705 O O . LEU A 1 85 ? 14.266 2.213 0.785 1.00 97.31 85 LEU A O 1
ATOM 709 N N . GLY A 1 86 ? 15.494 3.045 -0.892 1.00 97.81 86 GLY A N 1
ATOM 710 C CA . GLY A 1 86 ? 16.143 4.080 -0.088 1.00 97.81 86 GLY A CA 1
ATOM 711 C C . GLY A 1 86 ? 15.162 5.096 0.515 1.00 97.81 86 GLY A C 1
ATOM 712 O O . GLY A 1 86 ? 15.388 5.587 1.622 1.00 97.81 86 GLY A O 1
ATOM 713 N N . PHE A 1 87 ? 14.043 5.405 -0.152 1.00 97.00 87 PHE A N 1
ATOM 714 C CA . PHE A 1 87 ? 12.973 6.202 0.468 1.00 97.00 87 PHE A CA 1
ATOM 715 C C . PHE A 1 87 ? 12.282 5.450 1.612 1.00 97.00 87 PHE A C 1
ATOM 717 O O . PHE A 1 87 ? 12.011 6.051 2.652 1.00 97.00 87 PHE A O 1
ATOM 724 N N . MET A 1 88 ? 12.056 4.142 1.453 1.00 96.00 88 MET A N 1
ATOM 725 C CA . MET A 1 88 ? 11.468 3.295 2.497 1.00 96.00 88 MET A CA 1
ATOM 726 C C . MET A 1 88 ? 12.390 3.170 3.717 1.00 96.00 88 MET A C 1
ATOM 728 O O . MET A 1 88 ? 11.926 3.251 4.852 1.00 96.00 88 MET A O 1
ATOM 732 N N . GLU A 1 89 ? 13.698 3.018 3.501 1.00 96.75 89 GLU A N 1
ATOM 733 C CA . GLU A 1 89 ? 14.691 2.971 4.580 1.00 96.75 89 GLU A CA 1
ATOM 734 C C . GLU A 1 89 ? 14.711 4.271 5.387 1.00 96.75 89 GLU A C 1
ATOM 736 O O . GLU A 1 89 ? 14.688 4.228 6.616 1.00 96.75 89 GLU A O 1
ATOM 741 N N . LYS A 1 90 ? 14.665 5.428 4.714 1.00 95.88 90 LYS A N 1
ATOM 742 C CA . LYS A 1 90 ? 14.601 6.742 5.376 1.00 95.88 90 LYS A CA 1
ATOM 743 C C . LYS A 1 90 ? 13.359 6.909 6.241 1.00 95.88 90 LYS A C 1
ATOM 745 O O . LYS A 1 90 ? 13.447 7.465 7.333 1.00 95.88 90 LYS A O 1
ATOM 750 N N . GLU A 1 91 ? 12.211 6.426 5.773 1.00 93.38 91 GLU A N 1
ATOM 751 C CA . GLU A 1 91 ? 10.979 6.440 6.569 1.00 93.38 91 GLU A CA 1
ATOM 752 C C . GLU A 1 91 ? 11.112 5.582 7.841 1.00 93.38 91 GLU A C 1
ATOM 754 O O . GLU A 1 91 ? 10.533 5.903 8.885 1.00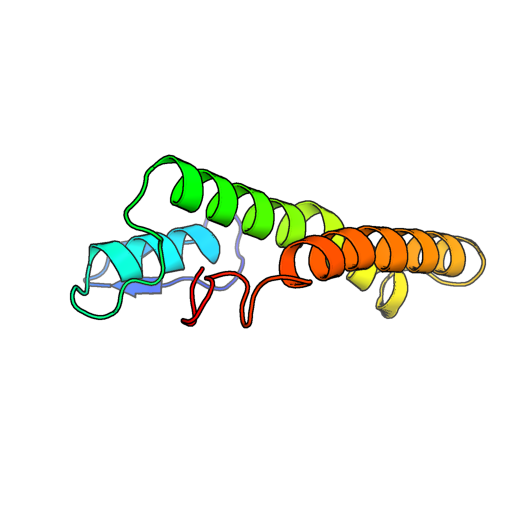 93.38 91 GLU A O 1
ATOM 759 N N . LEU A 1 92 ? 11.912 4.515 7.773 1.00 94.56 92 LEU A N 1
ATOM 760 C CA . LEU A 1 92 ? 12.155 3.594 8.877 1.00 94.56 92 LEU A CA 1
ATOM 761 C C . LEU A 1 92 ? 13.276 4.054 9.828 1.00 94.56 92 LEU A C 1
ATOM 763 O O . LEU A 1 92 ? 13.291 3.612 10.968 1.00 94.56 92 LEU A O 1
ATOM 767 N N . GLU A 1 93 ? 14.178 4.963 9.438 1.00 92.50 93 GLU A N 1
ATOM 768 C CA . GLU A 1 93 ? 15.377 5.344 10.222 1.00 92.50 93 GLU A CA 1
ATOM 769 C C . GLU A 1 93 ? 15.115 5.671 11.703 1.00 92.50 93 GLU A C 1
ATOM 771 O O . GLU A 1 93 ? 15.963 5.428 12.563 1.00 92.50 93 GLU A O 1
ATOM 776 N N . LYS A 1 94 ? 13.949 6.249 12.013 1.00 85.94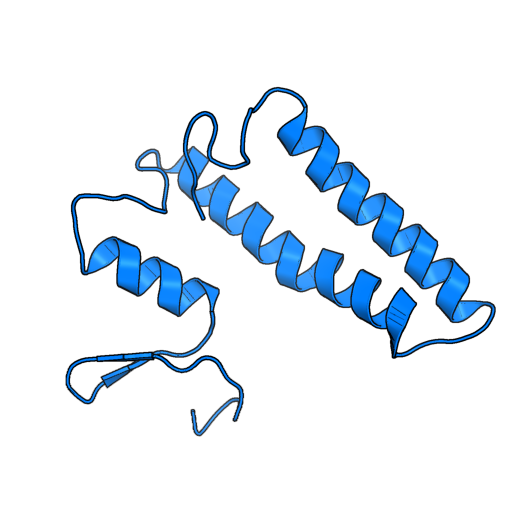 94 LYS A N 1
ATOM 777 C CA . LYS A 1 94 ? 13.565 6.659 13.375 1.00 85.94 94 LYS A CA 1
ATOM 778 C C . LYS A 1 94 ? 12.455 5.806 13.979 1.00 85.94 94 LYS A C 1
ATOM 780 O O . LYS A 1 94 ? 11.926 6.164 15.030 1.00 85.94 94 LYS A O 1
ATOM 785 N N . LYS A 1 95 ? 12.075 4.714 13.320 1.00 90.75 95 LYS A N 1
ATOM 786 C CA . LYS A 1 95 ? 10.980 3.843 13.734 1.00 90.75 95 LYS A CA 1
ATOM 787 C C . LYS A 1 95 ? 11.467 2.405 13.828 1.00 90.75 95 LYS A C 1
ATOM 789 O O . LYS A 1 95 ? 12.322 1.962 13.072 1.00 90.75 95 LYS A O 1
ATOM 794 N N . LYS A 1 96 ? 10.890 1.640 14.749 1.00 93.50 96 LYS A N 1
ATOM 795 C CA . LYS A 1 96 ? 11.169 0.204 14.831 1.00 93.50 96 LYS A CA 1
ATOM 796 C C . LYS A 1 96 ? 10.499 -0.562 13.684 1.00 93.50 96 LYS A C 1
ATOM 798 O O . LYS A 1 96 ? 11.062 -1.524 13.173 1.00 93.50 96 LYS A O 1
ATOM 803 N N . LEU A 1 97 ? 9.295 -0.135 13.307 1.00 93.81 97 LEU A N 1
ATOM 804 C CA . LEU A 1 97 ? 8.468 -0.642 12.213 1.00 93.81 97 LEU A CA 1
ATOM 805 C C . LEU A 1 97 ? 7.824 0.548 11.483 1.00 93.81 97 LEU A C 1
ATOM 807 O O . LEU A 1 97 ? 7.764 1.649 12.028 1.00 93.81 97 LEU A O 1
ATOM 811 N N . PHE A 1 98 ? 7.271 0.347 10.285 1.00 92.25 98 PHE A N 1
ATOM 812 C CA . PHE A 1 98 ? 6.551 1.421 9.578 1.00 92.25 98 PHE A CA 1
ATOM 813 C C . PHE A 1 98 ? 5.362 1.971 10.390 1.00 92.25 98 PHE A C 1
ATOM 815 O O . PHE A 1 98 ? 5.131 3.181 10.394 1.00 92.25 98 PHE A O 1
ATOM 822 N N . GLY A 1 99 ? 4.706 1.108 11.178 1.00 90.94 99 GLY A N 1
ATOM 823 C CA . GLY A 1 99 ? 3.680 1.461 12.169 1.00 90.94 99 GLY A CA 1
ATOM 824 C C . GLY A 1 99 ? 4.211 2.026 13.499 1.00 90.94 99 GLY A C 1
ATOM 825 O O . GLY A 1 99 ? 3.472 2.090 14.480 1.00 90.94 99 GLY A O 1
ATOM 826 N N . GLY A 1 100 ? 5.489 2.413 13.578 1.00 88.75 100 GLY A N 1
ATOM 827 C CA . GLY A 1 100 ? 6.123 2.911 14.799 1.00 88.75 100 GLY A CA 1
ATOM 828 C C . GLY A 1 100 ? 6.641 1.775 15.679 1.00 88.75 100 GLY A C 1
ATOM 829 O O . GLY A 1 100 ? 7.600 1.098 15.313 1.00 88.75 100 GLY A O 1
ATOM 830 N N . GLU A 1 101 ? 6.028 1.575 16.847 1.00 89.56 101 GLU A N 1
ATOM 831 C CA . GLU A 1 101 ? 6.406 0.511 17.798 1.00 89.56 101 GLU A CA 1
ATOM 832 C C . GLU A 1 101 ? 5.705 -0.829 17.525 1.00 89.56 101 GLU A C 1
ATOM 834 O O . GLU A 1 101 ? 6.163 -1.877 17.989 1.00 89.56 101 GLU A O 1
ATOM 839 N N . ASN A 1 102 ? 4.609 -0.801 16.762 1.00 88.88 102 ASN A N 1
ATOM 840 C CA . ASN A 1 102 ? 3.758 -1.953 16.479 1.00 88.88 102 ASN A CA 1
ATOM 841 C C . ASN A 1 102 ? 3.763 -2.294 14.986 1.00 88.88 102 ASN A C 1
ATOM 843 O O . ASN A 1 102 ? 4.087 -1.462 14.136 1.00 88.88 102 ASN A O 1
ATOM 847 N N . PHE A 1 103 ? 3.388 -3.535 14.672 1.00 91.81 103 PHE A N 1
ATOM 848 C CA . PHE A 1 103 ? 3.065 -3.917 13.301 1.00 91.81 103 PHE A CA 1
ATOM 849 C C . PHE A 1 103 ? 1.828 -3.139 12.837 1.00 91.81 103 PHE A C 1
ATOM 851 O O . PHE A 1 103 ? 0.922 -2.905 13.635 1.00 91.81 103 PHE A O 1
ATOM 858 N N . GLY A 1 104 ? 1.809 -2.738 11.569 1.00 92.44 104 GLY A N 1
ATOM 859 C CA . GLY A 1 104 ? 0.736 -1.939 10.989 1.00 92.44 104 GLY A CA 1
ATOM 860 C C . GLY A 1 104 ? 0.528 -2.266 9.516 1.00 92.44 104 GLY A C 1
ATOM 861 O O . GLY A 1 104 ? 1.050 -3.269 9.025 1.00 92.44 104 GLY A O 1
ATOM 862 N N . PHE A 1 105 ? -0.260 -1.420 8.863 1.00 94.19 105 PHE A N 1
ATOM 863 C CA . PHE A 1 105 ? -0.536 -1.447 7.427 1.00 94.19 105 PHE A CA 1
ATOM 864 C C . PHE A 1 105 ? 0.735 -1.305 6.590 1.00 94.19 105 PHE A C 1
ATOM 866 O O . PHE A 1 105 ? 0.863 -2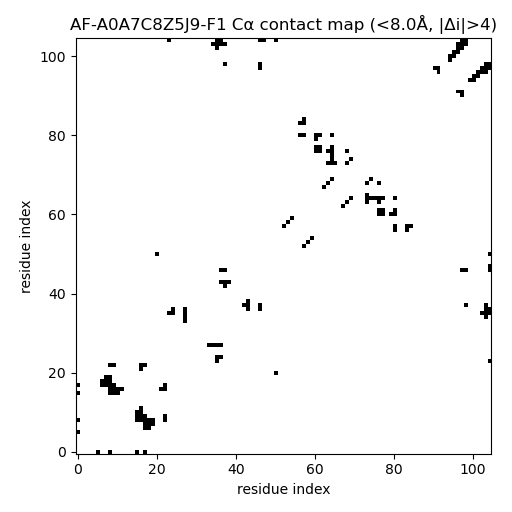.078 5.615 1.00 94.19 105 PHE A O 1
#

Radius of gyration: 16.54 Å; Cα contacts (8 Å, |Δi|>4): 98; chains: 1; bounding box: 42×27×39 Å

Mean predicted aligned error: 3.04 Å

Foldseek 3Di:
DVVPPDDDWDADPNDIDDDPVRVLVVVQVPDPDAHQADPDPVLNVVVVVVVVLCVPQQCVLVCQLPPNDDDPSNVVSVVSNVVSVVVVVVCCVQAPEVSRPDHHD

pLDDT: mean 95.62, std 2.68, range [85.94, 98.31]

Secondary structure (DSSP, 8-state):
-TTT--S-EEEETTEEEESHHHHHHHHHHHSTTS-SS-SSHHHHHHHHHHHHHIIIIIIHHHHIIIII--THHHHHHHHHHHHHHHHHHHHHTT-SBTTBTS---

Sequence (105 aa):
NPVHKKVPVLVHNDKSIVESQIILEYIDETWPGHPIMPQDPYDRAMARFWANFIDDKCLTSTWKALFWTRGEEQRKALEEAEENLGFMEKELEKKKLFGGENFGF

Nearest PDB structures (foldseek):
  5j5n-assembly1_B  TM=9.614E-01  e=1.772E-09  Populus trichocarpa
  5j4u-assembly1_A-2  TM=9.611E-01  e=2.471E-09  Populus trichocarpa
  5g5a-assembly2_D  TM=9.564E-01  e=7.655E-09  Arabidopsis thaliana
  6ep7-assembly1_A  TM=9.133E-01  e=5.630E-08  Arabidopsis thaliana
  5o84-assembly1_A-2  TM=9.008E-01  e=8.390E-08  Arabidopsis thaliana

InterPro domains:
  IPR004045 Glutathione S-transferase, N-terminal [PF02798] (1-29)
  IPR004045 Glutathione S-transferase, N-terminal [PS50404] (1-35)
  IPR010987 Glutathione S-transferase, C-terminal-like [PS50405] (40-105)
  IPR036249 Thioredoxin-like superfamily [SSF52833] (1-35)
  IPR036282 Glutathione S-transferase, C-terminal domain superfamily [SSF47616] (29-105)
  IPR040079 Glutathione transferase family [SFLDS00019] (2-104)
  IPR045073 Glutathione S-transferase Omega/Tau-like [PTHR11260] (1-105)
  IPR045074 Glutathione S-transferases Tau, C-terminal alpha-helical domain, plant [cd03185] (41-105)

Solvent-accessible surface area (backbone atoms only — not comparable to full-atom values): 6050 Å² total; per-residue (Å²): 100,92,84,80,71,57,81,60,68,51,75,59,93,94,42,78,41,58,52,66,68,55,43,50,52,52,47,40,75,70,51,82,91,66,65,36,62,59,84,52,70,66,59,31,50,50,44,52,50,52,50,48,44,38,60,67,47,36,47,49,25,41,46,34,30,74,70,73,43,63,69,72,61,14,54,54,23,40,54,51,22,51,53,46,46,51,55,54,49,62,70,30,73,87,33,86,33,92,52,34,95,41,81,45,105